Protein AF-A0A2W0CF00-F1 (afdb_monomer)

pLDDT: mean 70.82, std 15.4, range [36.31, 88.69]

Secondary structure (DSSP, 8-state):
--HHHHHHHHHTT---B-TTT-PBPEEE---TTPPPEEE-TTSS-EEE----TTTHHHHSS------

Sequence (67 aa):
MTDVEILNRVIKGEVVGCPFCGEILAYQTVEQGLPPAVICPNGDYRLKINISSGNLLDRLGLNSKEK

Foldseek 3Di:
DDPVVQVLCVVVVHFDADPPPRATWDWADDDPPAAIKTAGPVRPDIGGPPPPVPPPVVPNDDPPPDD

Nearest PDB structures (foldseek):
  8s5n-assembly1_I  TM=4.851E-01  e=1.736E-01  Sus scrofa
  8hil-assembly1_I  TM=6.611E-01  e=1.125E+00  Brassica oleracea
  8xmc-assembly1_I  TM=4.728E-01  e=5.398E-01  Arabidopsis thaliana
  7eu1-assembly1_I  TM=4.927E-01  e=1.052E+00  Arabidopsis thaliana
  3k1f-assembly1_I  TM=4.625E-01  e=1.678E+00  Saccharomyces cerevisiae

Organism: NCBI:txid59845

Mean predicted aligned error: 10.32 Å

Radius of gyration: 13.34 Å; Cα contacts (8 Å, |Δi|>4): 81; chains: 1; bounding box: 34×31×30 Å

Solvent-accessible surface area (backbone atoms only — not comparable to full-atom values): 4373 Å² total; per-residue (Å²): 136,54,72,68,57,52,50,53,40,46,74,73,68,44,90,42,57,34,93,86,81,59,48,66,45,42,78,43,71,65,57,92,92,45,69,32,29,42,34,31,85,88,65,89,43,76,46,76,46,78,70,51,96,86,48,50,74,62,70,78,55,81,83,81,71,84,126

Structure (mmCIF, N/CA/C/O backbone):
data_AF-A0A2W0CF00-F1
#
_entry.id   AF-A0A2W0CF00-F1
#
loop_
_atom_site.group_PDB
_atom_site.id
_atom_site.type_symbol
_atom_site.label_atom_id
_atom_site.label_alt_id
_atom_site.label_comp_id
_atom_site.label_asym_id
_atom_site.label_entity_id
_atom_site.label_seq_id
_atom_site.pdbx_PDB_ins_code
_atom_site.Cartn_x
_atom_site.Cartn_y
_atom_site.Cartn_z
_atom_site.occupancy
_atom_site.B_iso_or_equiv
_atom_site.auth_seq_id
_atom_site.auth_comp_id
_atom_site.auth_asym_id
_atom_site.auth_atom_id
_atom_site.pdbx_PDB_model_num
ATOM 1 N N . MET A 1 1 ? -0.790 7.332 -12.418 1.00 65.00 1 MET A N 1
ATOM 2 C CA . MET A 1 1 ? -1.225 6.597 -11.218 1.00 65.00 1 MET A CA 1
ATOM 3 C C . MET A 1 1 ? -0.648 7.320 -10.016 1.00 65.00 1 MET A C 1
ATOM 5 O O . MET A 1 1 ? 0.565 7.487 -9.963 1.00 65.00 1 MET A O 1
ATOM 9 N N . THR A 1 2 ? -1.498 7.851 -9.141 1.00 78.12 2 THR A N 1
ATOM 10 C CA . THR A 1 2 ? -1.064 8.597 -7.947 1.00 78.12 2 THR A CA 1
ATOM 11 C C . THR A 1 2 ? -0.870 7.661 -6.756 1.00 78.12 2 THR A C 1
ATOM 13 O O . THR A 1 2 ? -1.393 6.546 -6.732 1.00 78.12 2 THR A O 1
ATOM 16 N N . ASP A 1 3 ? -0.135 8.118 -5.745 1.00 77.44 3 ASP A N 1
ATOM 17 C CA . ASP A 1 3 ? 0.035 7.415 -4.470 1.00 77.44 3 ASP A CA 1
ATOM 18 C C . ASP A 1 3 ? -1.307 7.045 -3.810 1.00 77.44 3 ASP A C 1
ATOM 20 O O . ASP A 1 3 ? -1.467 5.918 -3.341 1.00 77.44 3 ASP A O 1
ATOM 24 N N . VAL A 1 4 ? -2.297 7.945 -3.845 1.00 77.94 4 VAL A N 1
ATOM 25 C CA . VAL A 1 4 ? -3.658 7.703 -3.333 1.00 77.94 4 VAL A CA 1
ATOM 26 C C . VAL A 1 4 ? -4.359 6.554 -4.063 1.00 77.94 4 VAL A C 1
ATOM 28 O O . VAL A 1 4 ? -4.995 5.724 -3.415 1.00 77.94 4 VAL A O 1
ATOM 31 N N . GLU A 1 5 ? -4.246 6.471 -5.393 1.00 82.00 5 GLU A N 1
ATOM 32 C CA . GLU A 1 5 ? -4.843 5.370 -6.161 1.00 82.00 5 GLU A CA 1
ATOM 33 C C . GLU A 1 5 ? -4.211 4.022 -5.812 1.00 82.00 5 GLU A C 1
ATOM 35 O O . GLU A 1 5 ? -4.924 3.038 -5.613 1.00 82.00 5 GLU A O 1
ATOM 40 N N . ILE A 1 6 ? -2.879 3.986 -5.709 1.00 82.88 6 ILE A N 1
ATOM 41 C CA . ILE A 1 6 ? -2.127 2.787 -5.322 1.00 82.88 6 ILE A CA 1
ATOM 42 C C . ILE A 1 6 ? -2.582 2.321 -3.942 1.00 82.88 6 ILE A C 1
ATOM 44 O O . ILE A 1 6 ? -2.912 1.155 -3.755 1.00 82.88 6 ILE A O 1
ATOM 48 N N . LEU A 1 7 ? -2.655 3.243 -2.986 1.00 76.94 7 LEU A N 1
ATOM 49 C CA . LEU A 1 7 ? -3.029 2.954 -1.608 1.00 76.94 7 LEU A CA 1
ATOM 50 C C . LEU A 1 7 ? -4.485 2.467 -1.511 1.00 76.94 7 LEU A C 1
ATOM 52 O O . LEU A 1 7 ? -4.745 1.481 -0.832 1.00 76.94 7 LEU A O 1
ATOM 56 N N . ASN A 1 8 ? -5.420 3.077 -2.247 1.00 80.00 8 ASN A N 1
ATOM 57 C CA . ASN A 1 8 ? -6.824 2.653 -2.286 1.00 80.00 8 ASN A CA 1
ATOM 58 C C . ASN A 1 8 ? -6.982 1.234 -2.862 1.00 80.00 8 ASN A C 1
ATOM 60 O O . ASN A 1 8 ? -7.680 0.401 -2.289 1.00 80.00 8 ASN A O 1
ATOM 64 N N . ARG A 1 9 ? -6.279 0.928 -3.958 1.00 84.88 9 ARG A N 1
ATOM 65 C CA . ARG A 1 9 ? -6.264 -0.411 -4.562 1.00 84.88 9 ARG A CA 1
ATOM 66 C C . ARG A 1 9 ? -5.647 -1.459 -3.634 1.00 84.88 9 ARG A C 1
ATOM 68 O O . ARG A 1 9 ? -6.251 -2.503 -3.411 1.00 84.88 9 ARG A O 1
ATOM 75 N N . VAL A 1 10 ? -4.500 -1.160 -3.023 1.00 79.19 10 VAL A N 1
ATOM 76 C CA . VAL A 1 10 ? -3.841 -2.086 -2.087 1.00 79.19 10 VAL A CA 1
ATOM 77 C C . VAL A 1 10 ? -4.697 -2.331 -0.837 1.00 79.19 10 VAL A C 1
ATOM 79 O O . VAL A 1 10 ? -4.820 -3.472 -0.406 1.00 79.19 10 VAL A O 1
ATOM 82 N N . ILE A 1 11 ? -5.357 -1.303 -0.284 1.00 74.00 11 ILE A N 1
ATOM 83 C CA . ILE A 1 11 ? -6.282 -1.459 0.860 1.00 74.00 11 ILE A CA 1
ATOM 84 C C . ILE A 1 11 ? -7.499 -2.317 0.494 1.00 74.00 11 ILE A C 1
ATOM 86 O O . ILE A 1 11 ? -7.992 -3.069 1.332 1.00 74.00 11 ILE A O 1
ATOM 90 N N . LYS A 1 12 ? -7.975 -2.242 -0.753 1.00 79.50 12 LYS A N 1
ATOM 91 C CA . LYS A 1 12 ? -9.042 -3.115 -1.268 1.00 79.50 12 LYS A CA 1
ATOM 92 C C . LYS A 1 12 ? -8.598 -4.568 -1.472 1.00 79.50 12 LYS A C 1
ATOM 94 O O . LYS A 1 12 ? -9.437 -5.406 -1.790 1.00 79.50 12 LYS A O 1
ATOM 99 N N . GLY A 1 13 ? -7.310 -4.870 -1.293 1.00 76.81 13 GLY A N 1
ATOM 100 C CA . GLY A 1 13 ? -6.734 -6.185 -1.561 1.00 76.81 13 GLY A CA 1
ATOM 101 C C . GLY A 1 13 ? -6.420 -6.426 -3.039 1.00 76.81 13 GLY A C 1
ATOM 102 O O . GLY A 1 13 ? -6.188 -7.568 -3.427 1.00 76.81 13 GLY A O 1
ATOM 103 N N . GLU A 1 14 ? -6.416 -5.382 -3.876 1.00 82.56 14 GLU A N 1
ATOM 104 C CA . GLU A 1 14 ? -5.987 -5.507 -5.268 1.00 82.56 14 GLU A CA 1
ATOM 105 C C . GLU A 1 14 ? -4.462 -5.587 -5.374 1.00 82.56 14 GLU A C 1
ATOM 107 O O . GLU A 1 14 ? -3.712 -4.921 -4.654 1.00 82.56 14 GLU A O 1
ATOM 112 N N . VAL A 1 15 ? -4.002 -6.381 -6.340 1.00 84.31 15 VAL A N 1
ATOM 113 C CA . VAL A 1 15 ? -2.587 -6.504 -6.684 1.00 84.31 15 VAL A CA 1
ATOM 114 C C . VAL A 1 15 ? -2.179 -5.275 -7.489 1.00 84.31 15 VAL A C 1
ATOM 116 O O . VAL A 1 15 ? -2.622 -5.084 -8.622 1.00 84.31 15 VAL A O 1
ATOM 119 N N . VAL A 1 16 ? -1.328 -4.429 -6.909 1.00 86.56 16 VAL A N 1
ATOM 120 C CA . VAL A 1 16 ? -0.832 -3.217 -7.570 1.00 86.56 16 VAL A CA 1
ATOM 121 C C . VAL A 1 16 ? 0.638 -3.378 -7.91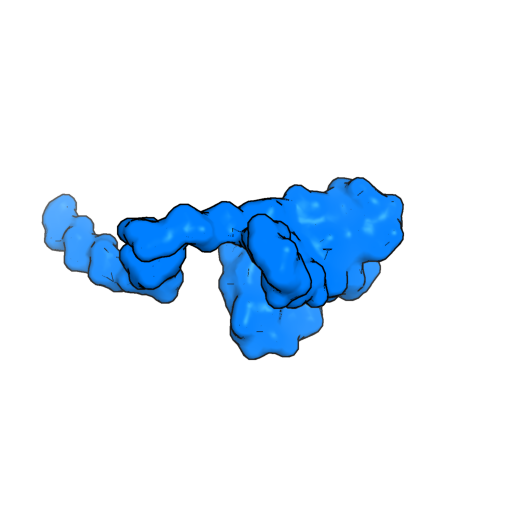3 1.00 86.56 16 VAL A C 1
ATOM 123 O O . VAL A 1 16 ? 1.453 -3.685 -7.047 1.00 86.56 16 VAL A O 1
ATOM 126 N N . GLY A 1 17 ? 0.977 -3.151 -9.180 1.00 88.00 17 GLY A N 1
ATOM 127 C CA . GLY A 1 17 ? 2.362 -3.068 -9.630 1.00 88.00 17 GLY A CA 1
ATOM 128 C C . GLY A 1 17 ? 2.993 -1.727 -9.259 1.00 88.00 17 GLY A C 1
ATOM 129 O O . GLY A 1 17 ? 2.351 -0.677 -9.308 1.00 88.00 17 GLY A O 1
ATOM 130 N N . CYS A 1 18 ? 4.269 -1.762 -8.902 1.00 85.75 18 CYS A N 1
ATOM 131 C CA . CYS A 1 18 ? 5.084 -0.592 -8.654 1.00 85.75 18 CYS A CA 1
ATOM 132 C C . CYS A 1 18 ? 5.194 0.229 -9.947 1.00 85.75 18 CYS A C 1
ATOM 134 O O . CYS A 1 18 ? 5.578 -0.323 -10.979 1.00 85.75 18 CYS A O 1
ATOM 136 N N . PRO A 1 19 ? 4.919 1.543 -9.920 1.00 82.94 19 PRO A N 1
ATOM 137 C CA . PRO A 1 19 ? 5.008 2.373 -11.120 1.00 82.94 19 PRO A CA 1
ATOM 138 C C . PRO A 1 19 ? 6.449 2.578 -11.619 1.00 82.94 19 PRO A C 1
ATOM 140 O O . PRO A 1 19 ? 6.629 3.058 -12.732 1.00 82.94 19 PRO A O 1
ATOM 143 N N . PHE A 1 20 ? 7.459 2.229 -10.813 1.00 83.88 20 PHE A N 1
ATOM 144 C CA . PHE A 1 20 ? 8.876 2.419 -11.140 1.00 83.88 20 PHE A CA 1
ATOM 145 C C . PHE A 1 20 ? 9.512 1.173 -11.765 1.00 83.88 20 PHE A C 1
ATOM 147 O O . PHE A 1 20 ? 10.162 1.277 -12.798 1.00 83.88 20 PHE A O 1
ATOM 154 N N . CYS A 1 21 ? 9.301 -0.005 -11.172 1.00 85.88 21 CYS A N 1
ATOM 155 C CA . CYS A 1 21 ? 9.920 -1.257 -11.627 1.00 85.88 21 CYS A CA 1
ATOM 156 C C . CYS A 1 21 ? 8.921 -2.294 -12.169 1.00 85.88 21 CYS A C 1
ATOM 158 O O . CYS A 1 21 ? 9.333 -3.302 -12.733 1.00 85.88 21 CYS A O 1
ATOM 160 N N . GLY A 1 22 ? 7.612 -2.074 -12.008 1.00 84.50 22 GLY A N 1
ATOM 161 C CA . GLY A 1 22 ? 6.561 -3.006 -12.437 1.00 84.50 22 GLY A CA 1
ATOM 162 C C . GLY A 1 22 ? 6.298 -4.172 -11.477 1.00 84.50 22 GLY A C 1
ATOM 163 O O . GLY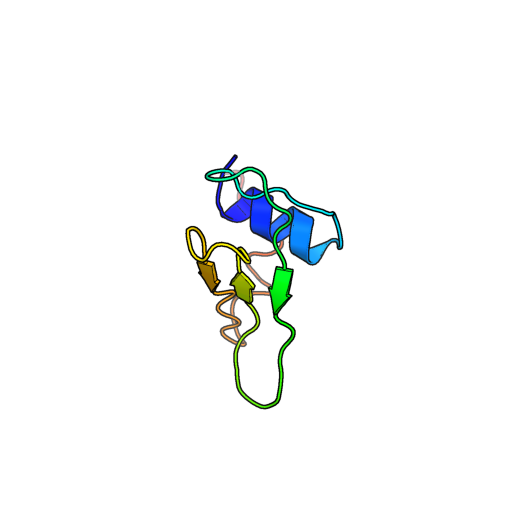 A 1 22 ? 5.329 -4.905 -11.666 1.00 84.50 22 GLY A O 1
ATOM 164 N N . GLU A 1 23 ? 7.107 -4.339 -10.430 1.00 88.31 23 GLU A N 1
ATOM 165 C CA . GLU A 1 23 ? 6.963 -5.433 -9.463 1.00 88.31 23 GLU A CA 1
ATOM 166 C C . GLU A 1 23 ? 5.760 -5.265 -8.535 1.00 88.31 23 GLU A C 1
ATOM 168 O O . GLU A 1 23 ? 5.352 -4.150 -8.219 1.00 88.31 23 GLU A O 1
ATOM 173 N N . ILE A 1 24 ? 5.200 -6.375 -8.057 1.00 88.69 24 ILE A N 1
ATOM 174 C CA . ILE A 1 24 ? 4.023 -6.355 -7.185 1.00 88.69 24 ILE A CA 1
ATOM 175 C C . ILE A 1 24 ? 4.374 -5.702 -5.844 1.00 88.69 24 ILE A C 1
ATOM 177 O O . ILE A 1 24 ? 5.307 -6.112 -5.154 1.00 88.69 24 ILE A O 1
ATOM 181 N N . LEU A 1 25 ? 3.60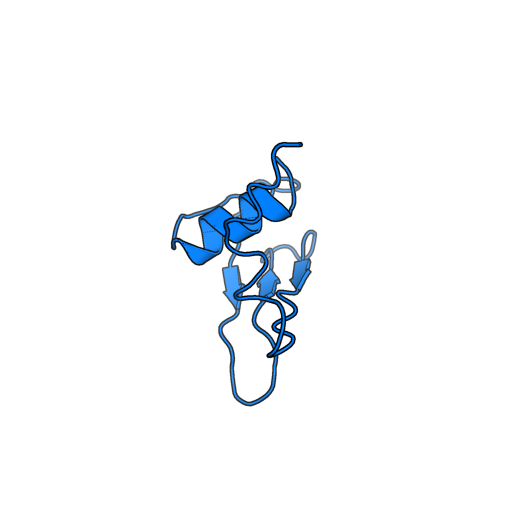0 -4.686 -5.468 1.00 86.56 25 LEU A N 1
ATOM 182 C CA . LEU A 1 25 ? 3.724 -4.018 -4.182 1.00 86.56 25 LEU A CA 1
ATOM 183 C C . LEU A 1 25 ? 3.264 -4.945 -3.053 1.00 86.56 25 LEU A C 1
ATOM 185 O O . LEU A 1 25 ? 2.183 -5.531 -3.110 1.00 86.56 25 LEU A O 1
ATOM 189 N N . ALA A 1 26 ? 4.072 -5.032 -2.001 1.00 82.62 26 ALA A N 1
ATOM 190 C CA . ALA A 1 26 ? 3.763 -5.789 -0.803 1.00 82.62 26 ALA A CA 1
ATOM 191 C C . ALA A 1 26 ? 3.105 -4.879 0.239 1.00 82.62 26 ALA A C 1
ATOM 193 O O . ALA A 1 26 ? 3.622 -3.812 0.589 1.00 82.62 26 ALA A O 1
ATOM 194 N N . TYR A 1 27 ? 1.955 -5.314 0.749 1.00 79.56 27 TYR A N 1
ATOM 195 C CA . TYR A 1 27 ? 1.315 -4.678 1.890 1.00 79.56 27 TYR A CA 1
ATOM 196 C C . TYR A 1 27 ? 1.968 -5.173 3.180 1.00 79.56 27 TYR A C 1
ATOM 198 O O . TYR A 1 27 ? 1.845 -6.339 3.550 1.00 79.56 27 TYR A O 1
ATOM 206 N N . GLN A 1 28 ? 2.667 -4.278 3.866 1.00 78.62 28 GLN A N 1
ATOM 207 C CA . GLN A 1 28 ? 3.184 -4.506 5.204 1.00 78.62 28 GLN A CA 1
ATOM 208 C C . GLN A 1 28 ? 2.055 -4.253 6.204 1.00 78.62 28 GLN A C 1
ATOM 210 O O . GLN A 1 28 ? 1.638 -3.112 6.426 1.00 78.62 28 GLN A O 1
ATOM 215 N N . THR A 1 29 ? 1.548 -5.344 6.775 1.00 69.38 29 THR A N 1
ATOM 216 C CA . THR A 1 29 ? 0.534 -5.335 7.829 1.00 69.38 29 THR A CA 1
ATOM 217 C C . THR A 1 29 ? 1.068 -4.707 9.115 1.00 69.38 29 THR A C 1
ATOM 219 O O . THR A 1 29 ? 2.271 -4.670 9.361 1.00 69.38 29 THR A O 1
ATOM 222 N N . VAL A 1 30 ? 0.148 -4.219 9.949 1.00 65.56 30 VAL A N 1
ATOM 223 C CA . VAL A 1 30 ? 0.438 -3.628 11.262 1.00 65.56 30 VAL A CA 1
ATOM 224 C C . VAL A 1 30 ? 0.920 -4.729 12.212 1.00 65.56 30 VAL A C 1
ATOM 226 O O . VAL A 1 30 ? 0.108 -5.408 12.835 1.00 65.56 30 VAL A O 1
ATOM 229 N N . GLU A 1 31 ? 2.228 -4.929 12.332 1.00 55.59 31 GLU A N 1
ATOM 230 C CA . GLU A 1 31 ? 2.796 -5.698 13.441 1.00 55.59 31 GLU A CA 1
ATOM 231 C C . GLU A 1 31 ? 3.085 -4.747 14.606 1.00 55.59 31 GLU A C 1
ATOM 233 O O . GLU A 1 31 ? 3.716 -3.705 14.433 1.00 55.59 31 GLU A O 1
ATOM 238 N N . GLN A 1 32 ? 2.511 -5.081 15.768 1.00 46.31 32 GLN A N 1
ATOM 239 C CA . GLN A 1 32 ? 2.591 -4.400 17.068 1.00 46.31 32 GLN A CA 1
ATOM 240 C C . GLN A 1 32 ? 3.312 -3.036 17.069 1.00 46.31 32 GLN A C 1
ATOM 242 O O . GLN A 1 32 ? 4.511 -2.939 17.314 1.00 46.31 32 GLN A O 1
ATOM 247 N N . GLY A 1 33 ? 2.553 -1.959 16.844 1.00 59.66 33 GLY A N 1
ATOM 248 C CA . GLY A 1 33 ? 3.025 -0.580 17.025 1.00 59.66 33 GLY A CA 1
ATOM 249 C C . GLY A 1 33 ? 3.615 0.099 15.787 1.00 59.66 33 GLY A C 1
ATOM 250 O O . GLY A 1 33 ? 3.844 1.308 15.840 1.00 59.66 33 GLY A O 1
ATOM 251 N N . LEU A 1 34 ? 3.813 -0.608 14.667 1.00 62.81 34 LEU A N 1
ATOM 252 C CA . LEU A 1 34 ? 4.200 0.022 13.402 1.00 62.81 34 LEU A CA 1
ATOM 253 C C . LEU A 1 34 ? 2.984 0.313 12.512 1.00 62.81 34 LEU A C 1
ATOM 255 O O . LEU A 1 34 ? 2.156 -0.573 12.309 1.00 62.81 34 LEU A O 1
ATOM 259 N N . PRO A 1 35 ? 2.872 1.526 11.937 1.00 65.69 35 PRO A N 1
ATOM 260 C CA . PRO A 1 35 ? 1.820 1.828 10.976 1.00 65.69 35 PRO A CA 1
ATOM 261 C C . PRO A 1 35 ? 1.990 0.960 9.718 1.00 65.69 35 PRO A C 1
ATOM 263 O O . PRO A 1 35 ? 3.128 0.701 9.313 1.00 65.69 35 PRO A O 1
ATOM 266 N N . PRO A 1 36 ? 0.890 0.541 9.069 1.00 77.81 36 PRO A N 1
ATOM 267 C CA . PRO A 1 36 ? 0.984 -0.247 7.855 1.00 77.81 36 PRO A CA 1
ATOM 268 C C . PRO A 1 36 ? 1.651 0.564 6.747 1.00 77.81 36 PRO A C 1
ATOM 270 O O . PRO A 1 36 ? 1.663 1.799 6.744 1.00 77.81 36 PRO A O 1
ATOM 273 N N . ALA A 1 37 ? 2.233 -0.130 5.782 1.00 83.44 37 ALA A N 1
ATOM 274 C CA . ALA A 1 37 ? 2.892 0.516 4.661 1.00 83.44 37 ALA A CA 1
ATOM 275 C C . ALA A 1 37 ? 2.774 -0.335 3.405 1.00 83.44 37 ALA A C 1
ATOM 277 O O . ALA A 1 37 ? 2.725 -1.556 3.464 1.00 83.44 37 ALA A O 1
ATOM 278 N N . VAL A 1 38 ? 2.773 0.317 2.253 1.00 85.38 38 VAL A N 1
ATOM 279 C CA . VAL A 1 38 ? 2.948 -0.345 0.965 1.00 85.38 38 VAL A CA 1
ATOM 280 C C . VAL A 1 38 ? 4.415 -0.212 0.592 1.00 85.38 38 VAL A C 1
ATOM 282 O O . VAL A 1 38 ? 4.934 0.900 0.501 1.00 85.38 38 VAL A O 1
ATOM 285 N N . ILE A 1 39 ? 5.103 -1.328 0.407 1.00 86.62 39 ILE A N 1
ATOM 286 C CA . ILE A 1 39 ? 6.520 -1.350 0.047 1.00 86.62 39 ILE A CA 1
ATOM 287 C C . ILE A 1 39 ? 6.712 -2.098 -1.264 1.00 86.62 39 ILE A C 1
ATOM 289 O O . ILE A 1 39 ? 6.064 -3.108 -1.522 1.00 86.62 39 ILE A O 1
ATOM 293 N N . CYS A 1 40 ? 7.606 -1.599 -2.107 1.00 87.56 40 CYS A N 1
ATOM 294 C CA . CYS A 1 40 ? 8.077 -2.348 -3.254 1.00 87.56 40 CYS A CA 1
ATOM 295 C C . CYS A 1 40 ? 9.244 -3.251 -2.828 1.00 87.56 40 CYS A C 1
ATOM 297 O O . CYS A 1 40 ? 10.172 -2.750 -2.188 1.00 87.56 40 CYS A O 1
ATOM 299 N N . PRO A 1 41 ? 9.231 -4.545 -3.189 1.00 83.44 41 PRO A N 1
ATOM 300 C CA . PRO A 1 41 ? 10.320 -5.473 -2.880 1.00 83.44 41 PRO A CA 1
ATOM 301 C C . PRO A 1 41 ? 11.684 -5.061 -3.461 1.00 83.44 41 PRO A C 1
ATOM 303 O O . PRO A 1 41 ? 12.699 -5.341 -2.832 1.00 83.44 41 PRO A O 1
ATOM 306 N N . ASN A 1 42 ? 11.726 -4.325 -4.579 1.00 83.94 42 ASN A N 1
ATOM 307 C CA . ASN A 1 42 ? 12.974 -3.745 -5.107 1.00 83.94 42 ASN A CA 1
ATOM 308 C C . ASN A 1 42 ? 13.556 -2.609 -4.248 1.00 83.94 42 ASN A C 1
ATOM 310 O O . ASN A 1 42 ? 14.729 -2.280 -4.378 1.00 83.94 42 ASN A O 1
ATOM 314 N N . GLY A 1 43 ? 12.753 -1.974 -3.390 1.00 80.56 43 GLY A N 1
ATOM 315 C CA . GLY A 1 43 ? 13.176 -0.808 -2.609 1.00 80.56 43 GLY A CA 1
ATOM 316 C C . GLY A 1 43 ? 13.018 0.547 -3.313 1.00 80.56 43 GLY A C 1
ATOM 317 O O . GLY A 1 43 ? 13.115 1.573 -2.643 1.00 80.56 43 GLY A O 1
ATOM 318 N N . ASP A 1 44 ? 12.678 0.580 -4.605 1.00 82.56 44 ASP A N 1
ATOM 319 C CA . ASP A 1 44 ? 12.444 1.820 -5.373 1.00 82.56 44 ASP A CA 1
ATOM 320 C C . ASP A 1 44 ? 11.179 2.595 -4.971 1.00 82.56 44 ASP A C 1
ATOM 322 O O . ASP A 1 44 ? 10.994 3.749 -5.357 1.00 82.56 44 ASP A O 1
ATOM 326 N N . TYR A 1 45 ? 10.278 1.981 -4.198 1.00 82.06 45 TYR A N 1
ATOM 327 C CA . TYR A 1 45 ? 9.019 2.612 -3.811 1.00 82.06 45 TYR A CA 1
ATOM 328 C C . TYR A 1 45 ? 8.574 2.216 -2.404 1.00 82.06 45 TYR A C 1
ATOM 330 O O . TYR A 1 45 ? 8.547 1.040 -2.041 1.00 82.06 45 TYR A O 1
ATOM 338 N N . ARG A 1 46 ? 8.179 3.213 -1.607 1.00 82.44 46 ARG A N 1
ATOM 339 C CA . ARG A 1 46 ? 7.645 3.028 -0.254 1.00 82.44 46 ARG A CA 1
ATOM 340 C C . ARG A 1 46 ? 6.593 4.080 0.056 1.00 82.44 46 ARG A C 1
ATOM 342 O O . ARG A 1 46 ? 6.872 5.274 0.035 1.00 82.44 46 ARG A O 1
ATOM 349 N N . LEU A 1 47 ? 5.421 3.618 0.466 1.00 81.88 47 LEU A N 1
ATOM 350 C CA . LEU A 1 47 ? 4.290 4.439 0.852 1.00 81.88 47 LEU A CA 1
ATOM 351 C C . LEU A 1 47 ? 3.880 4.105 2.289 1.00 81.88 47 LEU A C 1
ATOM 353 O O . LEU A 1 47 ? 3.365 3.028 2.573 1.00 81.88 47 LEU A O 1
ATOM 357 N N . LYS A 1 48 ? 4.133 5.020 3.226 1.00 77.56 48 LYS A N 1
ATOM 358 C CA . LYS A 1 48 ? 3.726 4.846 4.628 1.00 77.56 48 LYS A CA 1
ATOM 359 C C . LYS A 1 48 ? 2.242 5.184 4.767 1.00 77.56 48 LYS A C 1
ATOM 361 O O . LYS A 1 48 ? 1.846 6.300 4.435 1.00 77.56 48 LYS A O 1
ATOM 366 N N . ILE A 1 49 ? 1.434 4.266 5.293 1.00 73.44 49 ILE A N 1
ATOM 367 C CA . ILE A 1 49 ? 0.028 4.534 5.601 1.00 73.44 49 ILE A CA 1
ATOM 368 C C . ILE A 1 49 ? 0.003 5.131 7.000 1.00 73.44 49 ILE A C 1
ATOM 370 O O . ILE A 1 49 ? 0.047 4.425 8.004 1.00 73.44 49 ILE A O 1
ATOM 374 N N . ASN A 1 50 ? -0.007 6.459 7.077 1.00 62.56 50 ASN A N 1
ATOM 375 C CA . ASN A 1 50 ? -0.063 7.133 8.364 1.00 62.56 50 A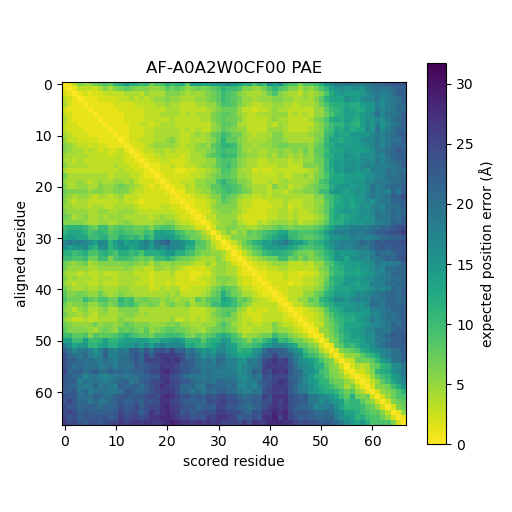SN A CA 1
ATOM 376 C C . ASN A 1 50 ? -1.481 7.011 8.941 1.00 62.56 50 ASN A C 1
ATOM 378 O O . ASN A 1 50 ? -2.350 7.837 8.657 1.00 62.56 50 ASN A O 1
ATOM 382 N N . ILE A 1 51 ? -1.726 5.965 9.731 1.00 58.81 51 ILE A N 1
ATOM 383 C CA . ILE A 1 51 ? -2.953 5.835 10.519 1.00 58.81 51 ILE A CA 1
ATOM 384 C C . ILE A 1 51 ? -2.818 6.748 11.739 1.00 58.81 51 ILE A C 1
ATOM 386 O O . ILE A 1 51 ? -2.597 6.299 12.858 1.00 58.81 51 ILE A O 1
ATOM 390 N N . SER A 1 52 ? -2.945 8.059 11.538 1.00 49.59 52 SER A N 1
ATOM 391 C CA . SER A 1 52 ? -3.313 8.926 12.654 1.00 49.59 52 SER A CA 1
ATOM 392 C C . SER A 1 52 ? -4.742 8.553 13.036 1.00 49.59 52 SER A C 1
ATOM 394 O O . SER A 1 52 ? -5.663 8.771 12.242 1.00 49.59 52 SER A O 1
ATOM 396 N N . SER A 1 53 ? -4.922 7.999 14.237 1.00 47.69 53 SER A N 1
ATOM 397 C CA . SER A 1 53 ? -6.178 7.492 14.821 1.00 47.69 53 SER A CA 1
ATOM 398 C C . SER A 1 53 ? -7.354 8.487 14.887 1.00 47.69 53 SER A C 1
ATOM 400 O O . SER A 1 53 ? -8.360 8.195 15.518 1.00 47.69 53 SE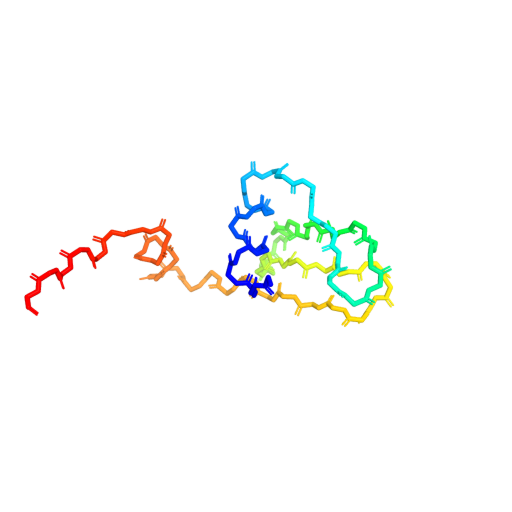R A O 1
ATOM 402 N N . GLY A 1 54 ? -7.264 9.649 14.237 1.00 45.59 54 GLY A N 1
ATOM 403 C CA . GLY A 1 54 ? -8.342 10.631 14.121 1.00 45.59 54 GLY A CA 1
ATOM 404 C C . GLY A 1 54 ? -8.622 11.135 12.701 1.00 45.59 54 GLY A C 1
ATOM 405 O O . GLY A 1 54 ? -9.393 12.074 12.569 1.00 45.59 54 GLY A O 1
ATOM 406 N N . ASN A 1 55 ? -7.994 10.597 11.644 1.00 46.91 55 ASN A N 1
ATOM 407 C CA . ASN A 1 55 ? -8.139 11.186 10.297 1.00 46.91 55 ASN A CA 1
ATOM 408 C C . ASN A 1 55 ? -8.181 10.187 9.122 1.00 46.91 55 ASN A C 1
ATOM 410 O O . ASN A 1 55 ? -8.516 10.574 8.006 1.00 46.91 55 ASN A O 1
ATOM 414 N N . LEU A 1 56 ? -7.868 8.898 9.330 1.00 49.50 56 LEU A N 1
ATOM 415 C CA . LEU A 1 56 ? -7.931 7.909 8.241 1.00 49.50 56 LEU A CA 1
ATOM 416 C C . LEU A 1 56 ? -9.384 7.585 7.838 1.00 49.50 56 LEU A C 1
ATOM 418 O O . LEU A 1 56 ? -9.658 7.421 6.653 1.00 49.50 56 LEU A O 1
ATOM 422 N N . LEU A 1 57 ? -10.322 7.566 8.798 1.00 51.47 57 LEU A N 1
ATOM 423 C CA . LEU A 1 57 ? -11.754 7.403 8.502 1.00 51.47 57 LEU A CA 1
ATOM 424 C C . LEU A 1 57 ? -12.337 8.609 7.743 1.00 51.47 57 LEU A C 1
ATOM 426 O O . LEU A 1 57 ? -13.187 8.413 6.884 1.00 51.47 57 LEU A O 1
ATOM 430 N N . ASP A 1 58 ? -11.845 9.826 8.003 1.00 49.28 58 ASP A N 1
ATOM 431 C CA . ASP A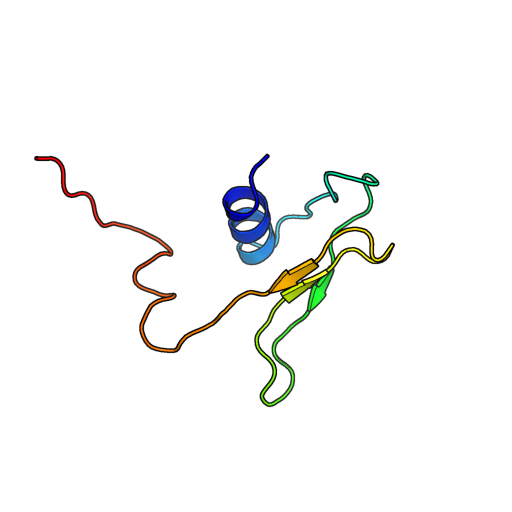 1 58 ? -12.317 11.065 7.356 1.00 49.28 58 ASP A CA 1
ATOM 432 C C . ASP A 1 58 ? -11.871 11.157 5.881 1.00 49.28 58 ASP A C 1
ATOM 434 O O . ASP A 1 58 ? -12.558 11.707 5.023 1.00 49.28 58 ASP A O 1
ATOM 438 N N . ARG A 1 59 ? -10.710 10.567 5.561 1.00 52.81 59 ARG A N 1
ATOM 439 C CA . ARG A 1 59 ? -10.085 10.644 4.228 1.00 52.81 59 ARG A CA 1
ATOM 440 C C . ARG A 1 59 ? -10.416 9.479 3.299 1.00 52.81 59 ARG A C 1
ATOM 442 O O .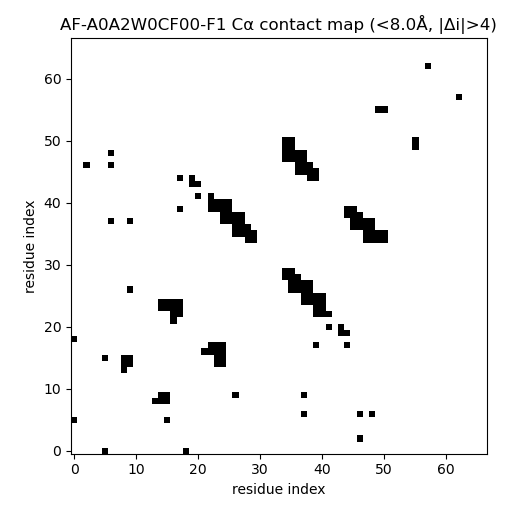 ARG A 1 59 ? -10.241 9.621 2.091 1.00 52.81 59 ARG A O 1
ATOM 449 N N . LEU A 1 60 ? -10.888 8.350 3.830 1.00 54.72 60 LEU A N 1
ATOM 450 C CA . LEU A 1 60 ? -11.310 7.191 3.030 1.00 54.72 60 LEU A CA 1
ATOM 451 C C . LEU A 1 60 ? -12.743 7.340 2.461 1.00 54.72 60 LEU A C 1
ATOM 453 O O . LEU A 1 60 ? -13.190 6.458 1.728 1.00 54.72 60 LEU A O 1
ATOM 457 N N . GLY A 1 61 ? -13.404 8.490 2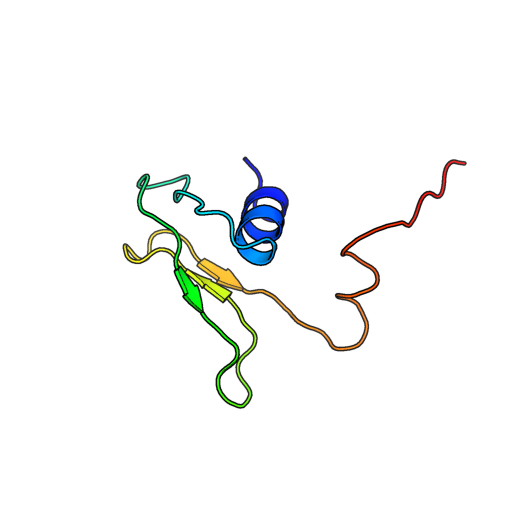.686 1.00 50.22 61 GLY A N 1
ATOM 458 C CA . GLY A 1 61 ? -14.448 9.038 1.808 1.00 50.22 61 GLY A CA 1
ATOM 459 C C . GLY A 1 61 ? -15.312 10.156 2.425 1.00 50.22 61 GLY A C 1
ATOM 460 O O . GLY A 1 61 ? -15.599 10.118 3.612 1.00 50.22 61 GLY A O 1
ATOM 461 N N . LEU A 1 62 ? -15.850 11.047 1.569 1.00 51.09 62 LEU A N 1
ATOM 462 C CA . LEU A 1 62 ? -17.170 11.710 1.730 1.00 51.09 62 LEU A CA 1
ATOM 463 C C . LEU A 1 62 ? -17.263 13.132 2.321 1.00 51.09 62 LEU A C 1
ATOM 465 O O . LEU A 1 62 ? -18.335 13.504 2.797 1.00 51.09 62 LEU A O 1
ATOM 469 N N . ASN A 1 63 ? -16.257 14.004 2.201 1.00 36.31 63 ASN A N 1
ATOM 470 C CA . ASN A 1 63 ? -16.581 15.440 2.221 1.00 36.31 63 ASN A CA 1
ATOM 471 C C . ASN A 1 63 ? -17.035 15.893 0.825 1.00 36.31 63 ASN A C 1
ATOM 473 O O . ASN A 1 63 ? -16.328 16.603 0.115 1.00 36.31 63 ASN A O 1
ATOM 477 N N . SER A 1 64 ? -18.234 15.461 0.428 1.00 46.53 64 SER A N 1
ATOM 478 C CA . SER A 1 64 ? -19.032 16.173 -0.570 1.00 46.53 64 SER A CA 1
ATOM 479 C C . SER A 1 64 ? -19.443 17.510 0.043 1.00 46.53 64 SER A C 1
ATOM 481 O O . SER A 1 64 ? -20.566 17.679 0.507 1.00 46.53 64 SER A O 1
ATOM 483 N N . LYS A 1 65 ? -18.522 18.469 0.110 1.00 46.50 65 LYS A N 1
ATOM 484 C CA . LYS A 1 65 ? -18.898 19.878 0.182 1.00 46.50 65 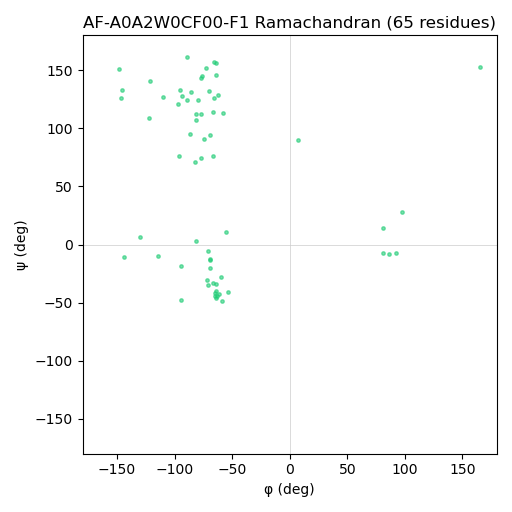LYS A CA 1
ATOM 485 C C . LYS A 1 65 ? -18.828 20.425 -1.229 1.00 46.50 65 LYS A C 1
ATOM 487 O O . LYS A 1 65 ? -17.886 21.112 -1.604 1.00 46.50 65 LYS A O 1
ATOM 492 N N . GLU A 1 66 ? -19.851 20.070 -2.003 1.00 47.69 66 GLU A N 1
ATOM 493 C CA . GLU A 1 66 ? -20.347 20.969 -3.035 1.00 47.69 66 GLU A CA 1
ATOM 494 C C . GLU A 1 66 ? -20.750 22.269 -2.333 1.00 47.69 66 GLU A C 1
ATOM 496 O O . GLU A 1 66 ? -21.671 22.282 -1.510 1.00 47.69 66 GLU A O 1
ATOM 501 N N . LYS A 1 67 ? -20.028 23.350 -2.614 1.00 40.50 67 LYS A N 1
ATOM 502 C CA . LYS A 1 67 ? -20.591 24.693 -2.599 1.00 40.50 67 LYS A CA 1
ATOM 503 C C . LYS A 1 67 ? -19.812 25.603 -3.532 1.00 40.50 67 LYS A C 1
ATOM 505 O O . LYS A 1 67 ? -18.565 25.569 -3.460 1.00 40.50 67 LYS A O 1
#